Protein AF-A0A8T5XTR8-F1 (afdb_monomer_lite)

Secondary structure (DSSP, 8-state):
----------TT-HHHHHHHHHHHHHHTPPP-EEEEE---HHHHHHHHHHS---TTS-S---HHHHHHHHHT----TTS-EEEEE-SSTTS--HHHHHHHHH--

Foldseek 3Di:
DDDDDDDDDQQLPPCCVVVQVVVCVVVVHDDAAEAADEPDPVLVQCCLCVDPDDPPDDNGDDPVRVVVSVVSGDDDPVPRYDYFHVSDPVRDDVVVVVVSVPDD

Structure (mmCIF, N/CA/C/O backbone):
data_AF-A0A8T5XTR8-F1
#
_entry.id   AF-A0A8T5XTR8-F1
#
loop_
_atom_site.group_PDB
_atom_site.id
_atom_site.type_symbol
_atom_site.label_atom_id
_atom_site.label_alt_id
_atom_site.label_comp_id
_atom_site.label_asym_id
_atom_site.label_entity_id
_atom_site.label_seq_id
_atom_site.pdbx_PDB_ins_code
_atom_site.Cartn_x
_atom_site.Cartn_y
_atom_site.Cartn_z
_atom_site.occupancy
_atom_site.B_iso_or_equiv
_atom_site.auth_seq_id
_atom_site.auth_comp_id
_atom_site.auth_asym_id
_atom_site.auth_atom_id
_atom_site.pdbx_PDB_model_num
ATOM 1 N N . MET A 1 1 ? -19.893 16.952 13.845 1.00 55.72 1 MET A N 1
ATOM 2 C CA . MET A 1 1 ? -20.093 15.914 12.809 1.00 55.72 1 MET A CA 1
ATOM 3 C C . MET A 1 1 ? -18.810 15.102 12.713 1.00 55.72 1 MET A C 1
ATOM 5 O O . MET A 1 1 ? -17.765 15.715 12.536 1.00 55.72 1 MET A O 1
ATOM 9 N N . LYS A 1 2 ? -18.846 13.778 12.910 1.00 77.56 2 LYS A N 1
ATOM 10 C CA . LYS A 1 2 ? -17.654 12.934 12.718 1.00 77.56 2 LYS A CA 1
ATOM 11 C C . LYS A 1 2 ? -17.465 12.707 11.214 1.00 77.56 2 LYS A C 1
ATOM 13 O O . LYS A 1 2 ? -18.442 12.409 10.535 1.00 77.56 2 LYS A O 1
ATOM 18 N N . LYS A 1 3 ? -16.250 12.903 10.700 1.00 87.19 3 LYS A N 1
ATOM 19 C CA . LYS A 1 3 ? -15.891 12.627 9.302 1.00 87.19 3 LYS A CA 1
ATOM 20 C C . LYS A 1 3 ? -14.829 11.535 9.273 1.00 87.19 3 LYS A C 1
ATOM 22 O O . LYS A 1 3 ? -13.883 11.600 10.053 1.00 87.19 3 LYS A O 1
ATOM 27 N N . SER A 1 4 ? -14.993 10.572 8.378 1.00 91.25 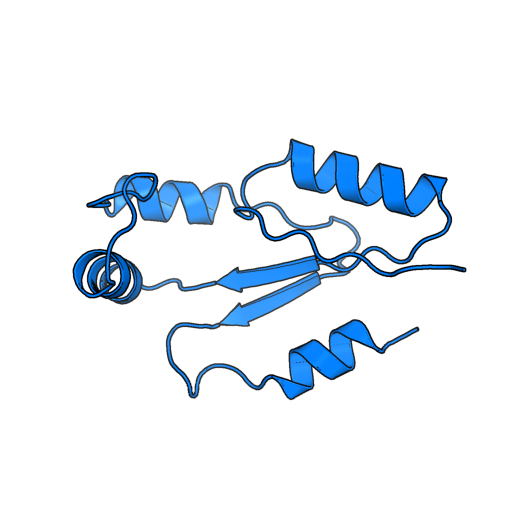4 SER A N 1
ATOM 28 C CA . SER A 1 4 ? -13.944 9.610 8.042 1.00 91.25 4 SER A CA 1
ATOM 29 C C . SER A 1 4 ? -12.971 10.239 7.045 1.00 91.25 4 SER A C 1
ATOM 31 O O . SER A 1 4 ? -13.359 11.117 6.271 1.00 91.25 4 SER A O 1
ATOM 33 N N . VAL A 1 5 ? -11.711 9.806 7.072 1.00 93.00 5 VAL A N 1
ATOM 34 C CA . VAL A 1 5 ? -10.649 10.292 6.181 1.00 93.00 5 VAL A CA 1
ATOM 35 C C . VAL A 1 5 ? -9.912 9.090 5.605 1.00 93.00 5 VAL A C 1
ATOM 37 O O . VAL A 1 5 ? -9.648 8.131 6.326 1.00 93.00 5 VAL A O 1
ATOM 40 N N . ILE A 1 6 ? -9.581 9.163 4.317 1.00 94.25 6 ILE A N 1
ATOM 41 C CA . ILE A 1 6 ? -8.690 8.218 3.642 1.00 94.25 6 ILE A CA 1
ATOM 42 C C . ILE A 1 6 ? -7.368 8.937 3.397 1.00 94.25 6 ILE A C 1
ATOM 44 O O . ILE A 1 6 ? -7.354 10.082 2.943 1.00 94.25 6 ILE A O 1
ATOM 48 N N . ILE A 1 7 ? -6.269 8.266 3.724 1.00 94.31 7 ILE A N 1
ATOM 49 C CA . ILE A 1 7 ? -4.911 8.736 3.468 1.00 94.31 7 ILE A CA 1
ATOM 50 C C . ILE A 1 7 ? -4.259 7.708 2.553 1.00 94.31 7 ILE A C 1
ATOM 52 O O . ILE A 1 7 ? -4.104 6.555 2.946 1.00 94.31 7 ILE A O 1
ATOM 56 N N . ASP A 1 8 ? -3.889 8.138 1.351 1.00 93.88 8 ASP A N 1
ATOM 57 C CA . ASP A 1 8 ? -3.162 7.315 0.391 1.00 93.88 8 ASP A CA 1
ATOM 58 C C . ASP A 1 8 ? -1.678 7.691 0.414 1.00 93.88 8 ASP A C 1
ATOM 60 O O . ASP A 1 8 ? -1.296 8.824 0.109 1.00 93.88 8 ASP A O 1
ATOM 64 N N . THR A 1 9 ? -0.842 6.751 0.852 1.00 92.06 9 THR A N 1
ATOM 65 C CA . THR A 1 9 ? 0.611 6.921 0.928 1.00 92.06 9 THR A CA 1
ATOM 66 C C . THR A 1 9 ? 1.317 5.592 0.673 1.00 92.06 9 THR A C 1
ATOM 68 O O . THR A 1 9 ? 0.783 4.542 1.037 1.00 92.06 9 THR A O 1
ATOM 71 N N . PRO A 1 10 ? 2.558 5.609 0.150 1.00 91.75 10 PRO A N 1
ATOM 72 C CA . PRO A 1 10 ? 3.384 4.413 0.077 1.00 91.75 10 PRO A CA 1
ATOM 73 C C . PRO A 1 10 ? 3.500 3.694 1.426 1.00 91.75 10 PRO A C 1
ATOM 75 O O . PRO A 1 10 ? 3.823 4.289 2.455 1.00 91.75 10 PRO A O 1
ATOM 78 N N . CYS A 1 11 ? 3.287 2.382 1.397 1.00 92.12 11 CYS A N 1
ATOM 79 C CA . CYS A 1 11 ? 3.154 1.537 2.583 1.00 92.12 11 CYS A CA 1
ATOM 80 C C . CYS A 1 11 ? 4.466 1.289 3.354 1.00 92.12 11 CYS A C 1
ATOM 82 O O . CYS A 1 11 ? 4.452 0.613 4.377 1.00 92.12 11 CYS A O 1
ATOM 84 N N . TYR A 1 12 ? 5.601 1.833 2.902 1.00 91.94 12 TYR A N 1
ATOM 85 C CA . TYR A 1 12 ? 6.901 1.723 3.577 1.00 91.94 12 TYR A CA 1
ATOM 86 C C . TYR A 1 12 ? 7.268 2.941 4.449 1.00 91.94 12 TYR A C 1
ATOM 88 O O . TYR A 1 12 ? 8.364 2.989 5.012 1.00 91.94 12 TYR A O 1
ATOM 96 N N . TYR A 1 13 ? 6.392 3.947 4.571 1.00 91.44 13 TYR A N 1
ATOM 97 C CA . TYR A 1 13 ? 6.606 5.085 5.472 1.00 91.44 13 TYR A CA 1
ATOM 98 C C . TYR A 1 13 ? 6.139 4.763 6.895 1.00 91.44 13 TYR A C 1
ATOM 100 O O . TYR A 1 13 ? 4.979 4.967 7.256 1.00 91.44 13 TYR A O 1
ATOM 108 N N . GLU A 1 14 ? 7.065 4.286 7.728 1.00 91.75 14 GLU A N 1
ATOM 109 C CA . GLU A 1 14 ? 6.767 3.886 9.109 1.00 91.75 14 GLU A CA 1
ATOM 110 C C . GLU A 1 14 ? 6.180 5.017 9.962 1.00 91.75 14 GLU A C 1
ATOM 112 O O . GLU A 1 14 ? 5.250 4.787 10.739 1.00 91.75 14 GLU A O 1
ATOM 117 N N . ASP A 1 15 ? 6.655 6.248 9.779 1.00 93.50 15 ASP A N 1
ATOM 118 C CA . ASP A 1 15 ? 6.140 7.402 10.515 1.00 93.50 15 ASP A CA 1
ATOM 119 C C . ASP A 1 15 ? 4.681 7.706 10.170 1.00 93.50 15 ASP A C 1
ATOM 121 O O . ASP A 1 15 ? 3.907 8.046 11.065 1.00 93.50 15 ASP A O 1
ATOM 125 N N . SER A 1 16 ? 4.270 7.541 8.908 1.00 92.88 16 SER A N 1
ATOM 126 C CA . SER A 1 16 ? 2.871 7.719 8.494 1.00 92.88 16 SER A CA 1
ATOM 127 C C . SER A 1 16 ? 1.961 6.712 9.193 1.00 92.88 16 SER A C 1
ATOM 129 O O . SER A 1 16 ? 0.919 7.089 9.730 1.00 92.88 16 SER A O 1
ATOM 131 N N . LEU A 1 17 ? 2.388 5.447 9.264 1.00 94.12 17 LEU A N 1
ATOM 132 C CA . LEU A 1 17 ? 1.659 4.391 9.963 1.00 94.12 17 LEU A CA 1
ATOM 133 C C . LEU A 1 17 ? 1.562 4.673 11.471 1.00 94.12 17 LEU A C 1
ATOM 135 O O . LEU A 1 17 ? 0.464 4.696 12.029 1.00 94.12 17 LEU A O 1
ATOM 139 N N . LYS A 1 18 ? 2.697 4.934 12.133 1.00 94.62 18 LYS A N 1
ATOM 140 C CA . LYS A 1 18 ? 2.750 5.204 13.582 1.00 94.62 18 LYS A CA 1
ATOM 141 C C . LYS A 1 18 ? 1.923 6.427 13.963 1.00 94.62 18 LYS A C 1
ATOM 143 O O . LYS A 1 18 ? 1.152 6.380 14.921 1.00 94.62 18 LYS A O 1
ATOM 148 N N . ASN A 1 19 ? 2.071 7.520 13.217 1.00 94.81 19 ASN A N 1
ATOM 149 C CA . ASN A 1 19 ? 1.326 8.744 13.482 1.00 94.81 19 ASN A CA 1
ATOM 150 C C . ASN A 1 19 ? -0.167 8.560 13.215 1.00 94.81 19 ASN A C 1
ATOM 152 O O . ASN A 1 19 ? -0.969 9.016 14.027 1.00 94.81 19 ASN A O 1
ATOM 156 N N . GLY A 1 20 ? -0.535 7.862 12.138 1.00 93.88 20 GLY A N 1
ATOM 157 C CA . GLY A 1 20 ? -1.926 7.557 11.816 1.00 93.88 20 GLY A CA 1
ATOM 158 C C . GLY A 1 20 ? -2.624 6.766 12.924 1.00 93.88 20 GLY A C 1
ATOM 159 O O . GLY A 1 20 ? -3.687 7.181 13.384 1.00 93.88 20 GLY A O 1
ATOM 160 N N . ILE A 1 21 ? -1.992 5.689 13.408 1.00 94.81 21 ILE A N 1
ATOM 161 C CA . ILE A 1 21 ? -2.513 4.877 14.520 1.00 94.81 21 ILE A CA 1
ATOM 162 C C . ILE A 1 21 ? -2.671 5.736 15.779 1.00 94.81 21 ILE A C 1
ATOM 164 O O . ILE A 1 21 ? -3.758 5.797 16.347 1.00 94.81 21 ILE A O 1
ATOM 168 N N . ARG A 1 22 ? -1.625 6.476 16.167 1.00 95.88 22 ARG A N 1
ATOM 169 C CA . ARG A 1 22 ? -1.648 7.335 17.362 1.00 95.88 22 ARG A CA 1
ATOM 170 C C . ARG A 1 22 ? -2.756 8.393 17.308 1.00 95.88 22 ARG A C 1
ATOM 172 O O . ARG A 1 22 ? -3.410 8.660 18.312 1.00 95.88 22 ARG A O 1
ATOM 179 N N . ILE A 1 23 ? -2.959 9.033 16.155 1.00 94.81 23 ILE A N 1
ATOM 180 C CA . ILE A 1 23 ? -4.015 10.044 15.979 1.00 94.81 23 ILE A CA 1
ATOM 181 C C . ILE A 1 23 ? -5.400 9.397 16.087 1.00 94.81 23 ILE A C 1
ATOM 183 O O . ILE A 1 23 ? -6.296 9.970 16.715 1.00 94.81 23 ILE A O 1
ATOM 187 N N . ALA A 1 24 ? -5.583 8.209 15.507 1.00 93.62 24 ALA A N 1
ATOM 188 C CA . ALA A 1 24 ? -6.838 7.475 15.599 1.00 93.62 24 ALA A CA 1
ATOM 189 C C . ALA A 1 24 ? -7.156 7.080 17.051 1.00 93.62 24 ALA A C 1
ATOM 191 O O . ALA A 1 24 ? -8.250 7.373 17.529 1.00 93.62 24 ALA A O 1
ATOM 192 N N . GLU A 1 25 ? -6.178 6.542 17.785 1.00 93.31 25 GLU A N 1
ATOM 193 C CA . GLU A 1 25 ? -6.308 6.213 19.212 1.00 93.31 25 GLU A CA 1
ATOM 194 C C . GLU A 1 25 ? -6.697 7.443 20.045 1.00 93.31 25 GLU A C 1
ATOM 196 O O . GLU A 1 25 ? -7.696 7.419 20.765 1.00 93.31 25 GLU A O 1
ATOM 201 N N . ASN A 1 26 ? -5.980 8.559 19.878 1.00 95.38 26 ASN A N 1
ATOM 202 C CA . ASN A 1 26 ? -6.229 9.799 20.624 1.00 95.38 26 ASN A CA 1
ATOM 203 C C . ASN A 1 26 ? -7.593 10.442 20.325 1.00 95.38 26 ASN A C 1
ATOM 205 O O . ASN A 1 26 ? -8.107 11.209 21.138 1.00 95.38 26 ASN A O 1
ATOM 209 N N . SER A 1 27 ? -8.169 10.169 19.154 1.00 92.81 27 SER A N 1
ATOM 210 C CA . SER A 1 27 ? -9.475 10.696 18.742 1.00 92.81 27 SER A CA 1
ATOM 211 C C . SER A 1 27 ? -10.629 9.713 18.959 1.00 92.81 27 SER A C 1
ATOM 213 O O . SER A 1 27 ? -11.786 10.067 18.711 1.00 92.81 27 SER A O 1
ATOM 215 N N . GLY A 1 28 ? -10.341 8.489 19.419 1.00 92.00 28 GLY A N 1
ATOM 216 C CA . GLY A 1 28 ? -11.323 7.409 19.517 1.00 92.00 28 GLY A CA 1
ATOM 217 C C . GLY A 1 28 ? -11.883 6.986 18.154 1.00 92.00 28 GLY A C 1
ATOM 218 O O . GLY A 1 28 ? -13.056 6.616 18.058 1.00 92.00 28 GLY A O 1
ATOM 219 N N . ALA A 1 29 ? -11.087 7.117 17.092 1.00 91.56 29 ALA A N 1
ATOM 220 C CA . ALA A 1 29 ? -11.435 6.695 15.743 1.00 91.56 29 ALA A CA 1
ATOM 221 C C . ALA A 1 29 ? -10.910 5.282 15.455 1.00 91.56 29 ALA A C 1
ATOM 223 O O . ALA A 1 29 ? -9.848 4.882 15.929 1.00 91.56 29 ALA A O 1
ATOM 224 N N . ASN A 1 30 ? -11.635 4.544 14.614 1.00 91.81 30 ASN A N 1
ATOM 225 C CA . ASN A 1 30 ? -11.174 3.253 14.117 1.00 91.81 30 ASN A CA 1
ATOM 226 C C . ASN A 1 30 ? -10.087 3.470 13.055 1.00 91.81 30 ASN A C 1
ATOM 228 O O . ASN A 1 30 ? -10.338 4.117 12.037 1.00 91.81 30 ASN A O 1
ATOM 232 N N . TYR A 1 31 ? -8.899 2.904 13.272 1.00 93.62 31 TYR A N 1
ATOM 233 C CA . TYR A 1 31 ? -7.836 2.875 12.269 1.00 93.62 31 TYR A CA 1
ATOM 234 C C . TYR A 1 31 ? -7.939 1.600 11.432 1.00 93.62 31 TYR A C 1
ATOM 236 O O . TYR A 1 31 ? -7.947 0.496 11.980 1.00 93.62 31 TYR A O 1
ATOM 244 N N . AR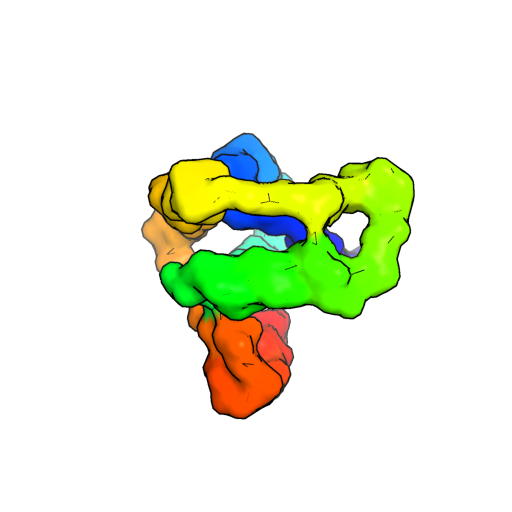G A 1 32 ? -7.993 1.751 10.108 1.00 94.06 32 ARG A N 1
ATOM 245 C CA . ARG A 1 32 ? -7.983 0.638 9.153 1.00 94.06 32 A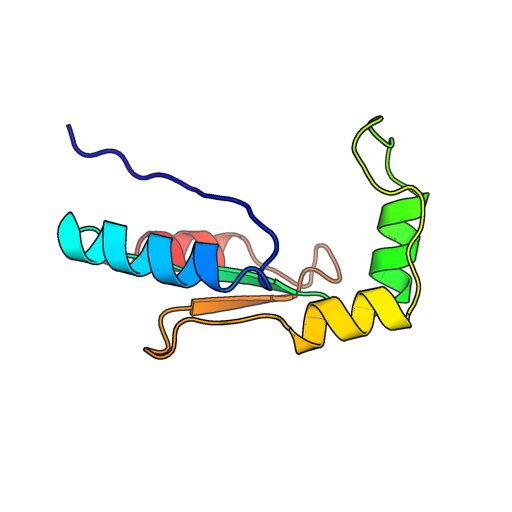RG A CA 1
ATOM 246 C C . ARG A 1 32 ? -6.875 0.839 8.143 1.00 94.06 32 ARG A C 1
ATOM 248 O O . ARG A 1 32 ? -6.608 1.968 7.739 1.00 94.06 32 ARG A O 1
ATOM 255 N N . TYR A 1 33 ? -6.251 -0.259 7.747 1.00 96.12 33 TYR A N 1
ATOM 256 C CA . TYR A 1 33 ? -5.097 -0.246 6.865 1.00 96.12 33 TYR A CA 1
ATOM 257 C C . TYR A 1 33 ? -5.318 -1.206 5.701 1.00 96.12 33 TYR A C 1
ATOM 259 O O . TYR A 1 33 ? -5.693 -2.362 5.897 1.00 96.12 33 TYR A O 1
ATOM 267 N N . ILE A 1 34 ? -5.077 -0.715 4.491 1.00 96.19 34 ILE A N 1
ATOM 268 C CA . ILE A 1 34 ? -5.198 -1.474 3.251 1.00 96.19 34 ILE A CA 1
ATOM 269 C C . ILE A 1 34 ? -3.883 -1.300 2.501 1.00 96.19 34 ILE A C 1
ATOM 271 O O . ILE A 1 34 ? -3.470 -0.171 2.249 1.00 96.19 34 ILE A O 1
ATOM 275 N N . GLU A 1 35 ? -3.238 -2.405 2.145 1.00 96.50 35 GLU A N 1
ATOM 276 C CA . GLU A 1 35 ? -2.075 -2.396 1.257 1.00 96.50 35 GLU A CA 1
ATOM 277 C C . GLU A 1 35 ? -2.467 -2.937 -0.112 1.00 96.50 35 GLU A C 1
ATOM 279 O O . GLU A 1 35 ? -2.838 -4.103 -0.239 1.00 96.50 35 GLU A O 1
ATOM 284 N N . CYS A 1 36 ? -2.338 -2.104 -1.142 1.00 95.69 36 CYS A N 1
ATOM 285 C CA . CYS A 1 36 ? -2.354 -2.557 -2.528 1.00 95.69 36 CYS A CA 1
ATOM 286 C C . CYS A 1 36 ? -0.970 -3.111 -2.865 1.00 95.69 36 CYS A C 1
ATOM 288 O O . CYS A 1 36 ? 0.019 -2.374 -2.820 1.00 95.69 36 CYS A O 1
ATOM 290 N N . ARG A 1 37 ? -0.891 -4.398 -3.199 1.00 95.69 37 ARG A N 1
ATOM 291 C CA . ARG A 1 37 ? 0.379 -5.104 -3.359 1.00 95.69 37 ARG A CA 1
ATOM 292 C C . ARG A 1 37 ? 0.442 -5.826 -4.697 1.00 95.69 37 ARG A C 1
ATOM 294 O O . ARG A 1 37 ? -0.513 -6.470 -5.104 1.00 95.69 37 ARG A O 1
ATOM 301 N N . VAL A 1 38 ? 1.590 -5.721 -5.358 1.00 96.81 38 VAL A N 1
ATOM 302 C CA . VAL A 1 38 ? 1.938 -6.477 -6.565 1.00 96.81 38 VAL A CA 1
ATOM 303 C C . VAL A 1 38 ? 3.350 -7.003 -6.363 1.00 96.81 38 VAL A C 1
ATOM 305 O O . VAL A 1 38 ? 4.259 -6.222 -6.088 1.00 96.81 38 VAL A O 1
ATOM 308 N N . GLU A 1 39 ? 3.526 -8.317 -6.468 1.00 96.50 39 GLU A N 1
ATOM 309 C CA . GLU A 1 39 ? 4.826 -8.979 -6.261 1.00 96.50 39 GLU A CA 1
ATOM 310 C C . GLU A 1 39 ? 5.642 -9.095 -7.560 1.00 96.50 39 GLU A C 1
ATOM 312 O O . GLU A 1 39 ? 6.855 -9.310 -7.520 1.00 96.50 39 GLU A O 1
ATOM 317 N N . ASP A 1 40 ? 4.997 -8.916 -8.717 1.00 97.38 40 ASP A N 1
ATOM 318 C CA . ASP A 1 40 ? 5.643 -8.965 -10.027 1.00 97.38 40 ASP A CA 1
ATOM 319 C C . ASP A 1 40 ? 6.140 -7.579 -10.463 1.00 97.38 40 ASP A C 1
ATOM 321 O O . ASP A 1 40 ? 5.369 -6.635 -10.650 1.00 97.38 40 ASP A O 1
ATOM 325 N N . TYR A 1 41 ? 7.455 -7.471 -10.646 1.00 97.75 41 TYR A N 1
ATOM 326 C CA . TYR A 1 41 ? 8.103 -6.248 -11.106 1.00 97.75 41 TYR A CA 1
ATOM 327 C C . TYR A 1 41 ? 7.672 -5.839 -12.513 1.00 97.75 41 TYR A C 1
ATOM 329 O O . TYR A 1 41 ? 7.511 -4.645 -12.747 1.00 97.75 41 TYR A O 1
ATOM 337 N N . SER A 1 42 ? 7.475 -6.799 -13.422 1.00 97.88 42 SER A N 1
ATOM 338 C CA . SER A 1 42 ? 7.125 -6.507 -14.817 1.00 97.88 42 SER A CA 1
ATOM 339 C C . SER A 1 42 ? 5.808 -5.737 -14.904 1.00 97.88 42 SER A C 1
ATOM 341 O O . SER A 1 42 ? 5.725 -4.730 -15.592 1.00 97.88 42 SER A O 1
ATOM 343 N N . ILE A 1 43 ? 4.829 -6.103 -14.073 1.00 97.56 43 ILE A N 1
ATOM 344 C CA . ILE A 1 43 ? 3.541 -5.408 -13.979 1.00 97.56 43 ILE A CA 1
ATOM 345 C C . ILE A 1 43 ? 3.720 -3.956 -13.511 1.00 97.56 43 ILE A C 1
ATOM 347 O O . ILE A 1 43 ? 3.061 -3.048 -14.018 1.00 97.56 43 ILE A O 1
ATOM 351 N N . ILE A 1 44 ? 4.586 -3.709 -12.523 1.00 96.88 44 ILE A N 1
ATOM 352 C CA . ILE A 1 44 ? 4.855 -2.348 -12.033 1.00 96.88 44 ILE A CA 1
ATOM 353 C C . ILE A 1 44 ? 5.623 -1.525 -13.067 1.00 96.88 44 ILE A C 1
ATOM 355 O O . ILE A 1 44 ? 5.326 -0.343 -13.245 1.00 96.88 44 ILE A O 1
ATOM 359 N N . GLU A 1 45 ? 6.598 -2.138 -13.727 1.00 97.44 45 GLU A N 1
ATOM 360 C CA . GLU A 1 45 ? 7.384 -1.529 -14.792 1.00 97.44 45 GLU A CA 1
ATOM 361 C C . GLU A 1 45 ? 6.484 -1.109 -15.960 1.00 97.44 45 GLU A C 1
ATOM 363 O O . GLU A 1 45 ? 6.463 0.071 -16.316 1.00 97.44 45 GLU A O 1
ATOM 368 N N . ASP A 1 46 ? 5.645 -2.022 -16.449 1.00 97.12 46 ASP A N 1
ATOM 369 C CA . ASP A 1 46 ? 4.673 -1.759 -17.509 1.00 97.12 46 ASP A CA 1
ATOM 370 C C . ASP A 1 46 ? 3.737 -0.605 -17.133 1.00 97.12 46 ASP A C 1
ATOM 372 O O . ASP A 1 46 ? 3.563 0.324 -17.916 1.00 97.12 46 ASP A O 1
ATOM 376 N N . ARG A 1 47 ? 3.202 -0.587 -15.902 1.00 96.12 47 ARG A N 1
ATOM 377 C CA . ARG A 1 47 ? 2.330 0.504 -15.415 1.00 96.12 47 ARG A CA 1
ATOM 378 C C . ARG A 1 47 ? 3.025 1.859 -15.357 1.00 96.12 47 ARG A C 1
ATOM 380 O O . ARG A 1 47 ? 2.376 2.887 -15.556 1.00 96.12 47 ARG A O 1
ATOM 387 N N . ILE A 1 48 ? 4.313 1.892 -15.017 1.00 96.31 48 ILE A N 1
ATOM 388 C CA . ILE A 1 48 ? 5.083 3.141 -14.967 1.00 96.31 48 ILE A CA 1
ATOM 389 C C . ILE A 1 48 ? 5.332 3.667 -16.381 1.00 96.31 48 ILE A C 1
ATOM 391 O O . ILE A 1 48 ? 5.217 4.877 -16.579 1.00 96.31 48 ILE A O 1
ATOM 395 N N . TYR A 1 49 ? 5.613 2.783 -17.342 1.00 96.12 49 TYR A N 1
ATOM 396 C CA . TYR A 1 49 ? 5.866 3.162 -18.732 1.00 96.12 49 TYR A CA 1
ATOM 397 C C . TYR A 1 49 ? 4.595 3.455 -19.536 1.00 96.12 49 TYR A 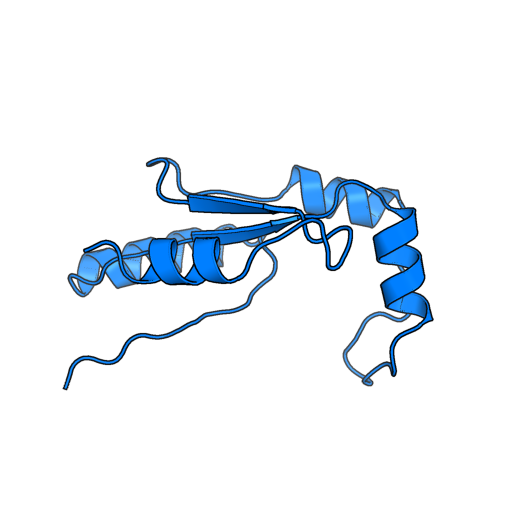C 1
ATOM 399 O O . TYR A 1 49 ? 4.636 4.281 -20.444 1.00 96.12 49 TYR A O 1
ATOM 407 N N . SER A 1 50 ? 3.470 2.809 -19.220 1.00 95.81 50 SER A N 1
ATOM 408 C CA . SER A 1 50 ? 2.233 2.928 -20.001 1.00 95.81 50 SER A CA 1
ATOM 409 C C . SER A 1 50 ? 1.312 4.064 -19.552 1.00 95.81 50 SER A C 1
ATOM 411 O O . SER A 1 50 ? 0.341 4.361 -20.245 1.00 95.81 50 SER A O 1
ATOM 413 N N . ARG A 1 51 ? 1.541 4.658 -18.374 1.00 95.44 51 ARG A N 1
ATOM 414 C CA . ARG A 1 51 ? 0.682 5.729 -17.842 1.00 95.44 51 ARG A CA 1
ATOM 415 C C . ARG A 1 51 ? 0.993 7.084 -18.476 1.00 95.44 51 ARG A C 1
ATOM 417 O O . ARG A 1 51 ? 2.150 7.403 -18.741 1.00 95.44 51 ARG A O 1
ATOM 424 N N . ASP A 1 52 ? -0.019 7.945 -18.553 1.00 96.69 52 ASP A N 1
ATOM 425 C CA . ASP A 1 52 ? 0.181 9.375 -18.797 1.00 96.69 52 ASP A CA 1
ATOM 426 C C . ASP A 1 52 ? 0.891 10.010 -17.590 1.00 96.69 52 ASP A C 1
ATOM 428 O O . ASP A 1 52 ? 0.290 10.290 -16.547 1.00 96.69 52 ASP A O 1
ATOM 432 N N . ARG A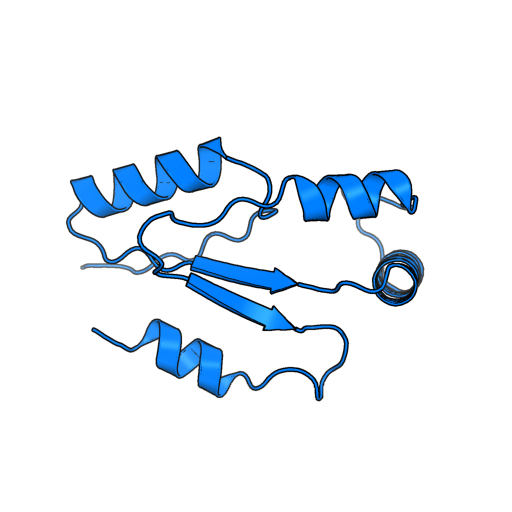 1 53 ? 2.213 10.179 -17.698 1.00 95.81 53 ARG A N 1
ATOM 433 C CA . ARG A 1 53 ? 3.068 10.617 -16.588 1.00 95.81 53 ARG A CA 1
ATOM 434 C C . ARG A 1 53 ? 2.847 12.093 -16.243 1.00 95.81 53 ARG A C 1
ATOM 436 O O . ARG A 1 53 ? 3.031 12.976 -17.078 1.00 95.81 53 ARG A O 1
ATOM 443 N N . LEU A 1 54 ? 2.574 12.378 -14.968 1.00 95.56 54 LEU A N 1
ATOM 444 C CA . LEU A 1 54 ? 2.628 13.739 -14.419 1.00 95.56 54 LEU A CA 1
ATOM 445 C C . LEU A 1 54 ? 4.071 14.149 -14.083 1.00 95.56 54 LEU A C 1
ATOM 447 O O . LEU A 1 54 ? 4.899 13.314 -13.726 1.00 95.56 54 LEU A O 1
ATOM 451 N N . VAL A 1 55 ? 4.364 15.454 -14.094 1.00 94.81 55 VAL A N 1
ATOM 452 C CA . VAL A 1 55 ? 5.725 15.994 -13.866 1.00 94.81 55 VAL A CA 1
ATOM 453 C C . VAL A 1 55 ? 6.362 15.506 -12.556 1.00 94.81 55 VAL A C 1
ATOM 455 O O . VAL A 1 55 ? 7.560 15.238 -12.519 1.00 94.81 55 VAL A O 1
ATOM 458 N N . SER A 1 56 ? 5.571 15.354 -11.491 1.00 94.81 56 SER A N 1
ATOM 459 C CA . SER A 1 56 ? 6.035 14.905 -10.170 1.00 94.81 56 SER A CA 1
ATOM 460 C C . SER A 1 56 ? 6.235 13.391 -10.047 1.00 94.81 56 SER A C 1
ATOM 462 O O . SER A 1 56 ? 6.760 12.922 -9.038 1.00 94.81 56 SER A O 1
ATOM 464 N N . GLN A 1 57 ? 5.796 12.611 -11.034 1.00 94.06 57 GLN A N 1
ATOM 465 C CA . GLN A 1 57 ? 5.843 11.157 -10.988 1.00 94.06 57 GLN A CA 1
ATOM 466 C C . GLN A 1 57 ? 7.143 10.629 -11.593 1.00 94.06 57 GLN A C 1
ATOM 468 O O . GLN A 1 57 ? 7.643 11.165 -12.581 1.00 94.06 57 GLN A O 1
ATOM 473 N N . ILE A 1 58 ? 7.664 9.541 -11.020 1.00 93.62 58 ILE A N 1
ATOM 474 C CA . ILE A 1 58 ? 8.841 8.843 -11.552 1.00 93.62 58 ILE A CA 1
ATOM 475 C C . ILE A 1 58 ? 8.611 8.386 -12.996 1.00 93.62 58 ILE A C 1
ATOM 477 O O . ILE A 1 58 ? 7.499 7.998 -13.364 1.00 93.62 58 ILE A O 1
ATOM 481 N N . GLU A 1 59 ? 9.667 8.442 -13.795 1.00 94.75 59 GLU A N 1
ATOM 482 C CA . GLU A 1 59 ? 9.663 8.005 -15.193 1.00 94.75 59 GLU A CA 1
ATOM 483 C C . GLU A 1 59 ? 10.071 6.541 -15.342 1.00 94.75 59 GLU A C 1
ATOM 485 O O . GLU A 1 59 ? 9.590 5.862 -16.238 1.00 94.75 59 GLU A O 1
ATOM 490 N N . ASP A 1 60 ? 10.900 6.048 -14.423 1.00 95.56 60 ASP A N 1
ATOM 491 C CA . ASP A 1 60 ? 11.404 4.686 -14.425 1.00 95.56 60 ASP A CA 1
ATOM 492 C C . ASP A 1 60 ? 11.434 4.081 -13.017 1.00 95.56 60 ASP A C 1
ATOM 494 O O . ASP A 1 60 ? 11.215 4.733 -11.986 1.00 95.56 60 ASP A O 1
ATOM 498 N N . THR A 1 61 ? 11.721 2.787 -12.975 1.00 95.44 61 THR A N 1
ATOM 499 C CA . THR A 1 61 ? 12.058 2.076 -11.751 1.00 95.44 61 THR A CA 1
ATOM 500 C C . THR A 1 61 ? 13.124 1.026 -12.048 1.00 95.44 61 THR A C 1
ATOM 502 O O . THR A 1 61 ? 13.542 0.828 -13.181 1.00 95.44 61 THR A O 1
ATOM 505 N N . THR A 1 62 ? 13.622 0.379 -11.000 1.00 97.56 62 THR A N 1
ATOM 506 C CA . THR A 1 62 ? 14.528 -0.765 -11.128 1.00 97.56 62 THR A CA 1
ATOM 507 C C . THR A 1 62 ? 14.026 -1.879 -10.230 1.00 97.56 62 THR A C 1
ATOM 509 O O . THR A 1 62 ? 13.462 -1.607 -9.164 1.00 97.56 62 THR A O 1
ATOM 512 N N . ILE A 1 63 ? 14.339 -3.130 -10.574 1.00 97.44 63 ILE A N 1
ATOM 513 C CA . ILE A 1 63 ? 14.029 -4.295 -9.731 1.00 97.44 63 ILE A CA 1
ATOM 514 C C . ILE A 1 63 ? 14.513 -4.112 -8.282 1.00 97.44 63 ILE A C 1
ATOM 516 O O . ILE A 1 63 ? 13.846 -4.525 -7.337 1.00 97.44 63 ILE A O 1
ATOM 520 N N . LYS A 1 64 ? 15.655 -3.436 -8.082 1.00 97.75 64 LYS A N 1
ATOM 521 C CA . LYS A 1 64 ? 16.210 -3.148 -6.753 1.00 97.75 64 LYS A CA 1
ATOM 522 C C . LYS A 1 64 ? 15.347 -2.157 -5.972 1.00 97.75 64 LYS A C 1
ATOM 524 O O . LYS A 1 64 ? 15.097 -2.386 -4.792 1.00 97.75 64 LYS A O 1
ATOM 529 N N . ARG A 1 65 ? 14.906 -1.061 -6.603 1.00 94.94 65 ARG A N 1
ATOM 530 C CA . ARG A 1 65 ? 14.014 -0.072 -5.968 1.00 94.94 65 ARG A CA 1
ATOM 531 C C . ARG A 1 65 ? 12.665 -0.699 -5.625 1.00 94.94 65 ARG A C 1
ATOM 533 O O . ARG A 1 65 ? 12.196 -0.503 -4.508 1.00 94.94 65 ARG A O 1
ATOM 540 N N . PHE A 1 66 ? 12.109 -1.485 -6.546 1.00 95.75 66 PHE A N 1
ATOM 541 C CA . PHE A 1 66 ? 10.869 -2.232 -6.350 1.00 95.75 66 PHE A CA 1
ATOM 542 C C . PHE A 1 66 ? 10.956 -3.199 -5.163 1.00 95.75 66 PHE A C 1
ATOM 544 O O . PHE A 1 66 ? 10.190 -3.059 -4.214 1.00 95.75 66 PHE A O 1
ATOM 551 N N . LYS A 1 67 ? 11.949 -4.101 -5.148 1.00 96.50 67 LYS A N 1
ATOM 552 C CA . LYS A 1 67 ? 12.154 -5.040 -4.030 1.00 96.50 67 LYS A CA 1
ATOM 553 C C . LYS A 1 67 ? 12.340 -4.313 -2.704 1.00 96.50 67 LYS A C 1
ATOM 555 O O . LYS A 1 67 ? 11.665 -4.621 -1.734 1.00 96.50 67 LYS A O 1
ATOM 560 N N . ASN A 1 68 ? 13.166 -3.266 -2.682 1.00 95.31 68 ASN A N 1
ATOM 561 C CA . ASN A 1 68 ? 13.355 -2.464 -1.475 1.00 95.31 68 ASN A CA 1
ATOM 562 C C . ASN A 1 68 ? 12.052 -1.792 -0.993 1.00 95.31 68 ASN A C 1
ATOM 564 O O . ASN A 1 68 ? 11.891 -1.613 0.211 1.00 95.31 68 ASN A O 1
ATOM 568 N N . ALA A 1 69 ? 11.141 -1.397 -1.888 1.00 92.69 69 ALA A N 1
ATOM 569 C CA . ALA A 1 69 ? 9.838 -0.853 -1.499 1.00 92.69 69 ALA A CA 1
ATOM 570 C C . ALA A 1 69 ? 8.932 -1.928 -0.873 1.00 92.69 69 ALA A C 1
ATOM 572 O O . ALA A 1 69 ? 8.286 -1.657 0.138 1.00 92.69 69 ALA A O 1
ATOM 573 N N . LEU A 1 70 ? 8.929 -3.145 -1.427 1.00 94.56 70 LEU A N 1
ATOM 574 C CA . LEU A 1 70 ? 8.192 -4.285 -0.876 1.00 94.56 70 LEU A CA 1
ATOM 575 C C . LEU A 1 70 ? 8.740 -4.719 0.488 1.00 94.56 70 LEU A C 1
ATOM 577 O O . LEU A 1 70 ? 7.965 -4.869 1.434 1.00 94.56 70 LEU A O 1
ATOM 581 N N . ASP A 1 71 ? 10.061 -4.866 0.601 1.00 94.94 71 ASP A N 1
ATOM 582 C CA . ASP A 1 71 ? 10.751 -5.323 1.814 1.00 94.94 71 ASP A CA 1
ATOM 583 C C . ASP A 1 71 ? 10.587 -4.339 2.977 1.00 94.94 71 ASP A C 1
ATOM 585 O O . ASP A 1 71 ? 10.546 -4.734 4.140 1.00 94.94 71 ASP A O 1
ATOM 589 N N . LYS A 1 72 ? 10.489 -3.041 2.666 1.00 95.19 72 LYS A N 1
ATOM 590 C CA . LYS A 1 72 ? 10.288 -1.982 3.662 1.00 95.19 72 LYS A CA 1
ATOM 591 C C . LYS A 1 72 ? 8.824 -1.701 3.971 1.00 95.19 72 LYS A C 1
ATOM 593 O O . LYS A 1 72 ? 8.566 -0.853 4.821 1.00 95.19 72 LYS A O 1
ATOM 598 N N . SER A 1 73 ? 7.877 -2.351 3.291 1.00 93.62 73 SER A N 1
ATOM 599 C CA . SER A 1 73 ? 6.459 -2.191 3.618 1.00 93.62 73 SER A CA 1
ATOM 600 C C . SER A 1 73 ? 6.221 -2.532 5.093 1.00 93.62 73 SER A C 1
ATOM 602 O O . SER A 1 73 ? 6.718 -3.534 5.610 1.00 93.62 73 SER A O 1
ATOM 604 N N . VAL A 1 74 ? 5.478 -1.679 5.790 1.00 94.31 74 VAL A N 1
ATOM 605 C CA . VAL A 1 74 ? 5.161 -1.842 7.210 1.00 94.31 74 VAL A CA 1
ATOM 606 C C . VAL A 1 74 ? 3.664 -2.005 7.393 1.00 94.31 74 VAL A C 1
ATOM 608 O O . VAL A 1 74 ? 2.872 -1.386 6.695 1.00 94.31 74 VAL A O 1
ATOM 611 N N . LYS A 1 75 ? 3.268 -2.825 8.366 1.00 95.00 75 LYS A N 1
ATOM 612 C CA . LYS A 1 75 ? 1.863 -3.136 8.646 1.00 95.00 75 LYS A CA 1
ATOM 613 C C . LYS A 1 75 ? 1.548 -2.914 10.129 1.00 95.00 75 LYS A C 1
ATOM 615 O O . LYS A 1 75 ? 2.454 -3.038 10.963 1.00 95.00 75 LYS A O 1
ATOM 620 N N . PRO A 1 76 ? 0.289 -2.609 10.492 1.00 94.06 76 PRO A N 1
ATOM 621 C CA . PRO A 1 76 ? -0.137 -2.585 11.887 1.00 94.06 76 PRO A CA 1
ATOM 622 C C . PRO A 1 76 ? 0.188 -3.903 12.609 1.00 94.06 76 PRO A C 1
ATOM 624 O O . PRO A 1 76 ? -0.170 -4.986 12.147 1.00 94.06 76 PRO A O 1
ATOM 627 N N . LYS A 1 77 ? 0.826 -3.823 13.784 1.00 90.12 77 LYS A N 1
ATOM 628 C CA . LYS A 1 77 ? 1.199 -5.011 14.583 1.00 90.12 77 LYS A CA 1
ATOM 629 C C . LYS A 1 77 ? 0.003 -5.744 15.195 1.00 90.12 77 LYS A C 1
ATOM 631 O O . LYS A 1 77 ? 0.119 -6.912 15.537 1.00 90.12 77 LYS A O 1
ATOM 636 N N . ASN A 1 78 ? -1.127 -5.060 15.344 1.00 85.62 78 ASN A N 1
ATOM 637 C CA . ASN A 1 78 ? -2.361 -5.616 15.902 1.00 85.62 78 ASN A CA 1
ATOM 638 C C . ASN A 1 78 ? -3.146 -6.487 14.902 1.00 85.62 78 ASN A C 1
ATOM 640 O O . ASN A 1 78 ? -4.199 -6.997 15.263 1.00 85.62 78 ASN A O 1
ATOM 644 N N . GLY A 1 79 ? -2.666 -6.644 13.662 1.00 84.25 79 GLY A N 1
ATOM 645 C CA . GLY A 1 79 ? -3.332 -7.457 12.641 1.00 84.25 79 GLY A CA 1
ATOM 646 C C . GLY A 1 79 ? -4.533 -6.784 11.971 1.00 84.25 79 GLY A C 1
ATOM 647 O O . GLY A 1 79 ? -5.163 -7.400 11.118 1.00 84.25 79 GLY A O 1
ATOM 648 N N . ASN A 1 80 ? -4.838 -5.521 12.298 1.00 89.31 80 ASN A N 1
ATOM 649 C CA . ASN A 1 80 ? -5.941 -4.777 11.684 1.00 89.31 80 ASN A CA 1
ATOM 650 C C . ASN A 1 80 ? -5.542 -4.220 10.314 1.00 89.31 80 ASN A C 1
ATOM 652 O O . ASN A 1 80 ? -5.449 -3.006 10.122 1.00 89.31 80 ASN A O 1
ATOM 656 N N . TYR A 1 81 ? -5.312 -5.112 9.357 1.00 95.56 81 TYR A N 1
ATOM 657 C CA . TYR A 1 81 ? -5.051 -4.753 7.972 1.00 95.56 81 TYR A CA 1
ATOM 658 C C . TYR A 1 81 ? -5.554 -5.815 7.001 1.00 95.56 81 TYR A C 1
ATOM 660 O O . TYR A 1 81 ? -5.710 -6.982 7.359 1.00 95.56 81 TYR A O 1
ATOM 668 N N . ILE A 1 82 ? -5.746 -5.405 5.753 1.00 96.38 82 ILE A N 1
ATOM 669 C CA . ILE A 1 82 ? -5.875 -6.314 4.615 1.00 96.38 82 ILE A CA 1
ATOM 670 C C . ILE A 1 82 ? -4.811 -5.988 3.570 1.00 96.38 82 ILE A C 1
ATOM 672 O O . ILE A 1 82 ? -4.356 -4.848 3.456 1.00 96.38 82 ILE A O 1
ATOM 676 N N . VAL A 1 83 ? -4.412 -7.008 2.817 1.00 96.19 83 VAL A N 1
ATOM 677 C CA . VAL A 1 83 ? -3.535 -6.873 1.653 1.00 96.19 83 VAL A CA 1
ATOM 678 C C . VAL A 1 83 ? -4.337 -7.307 0.440 1.00 96.19 83 VAL A C 1
ATOM 680 O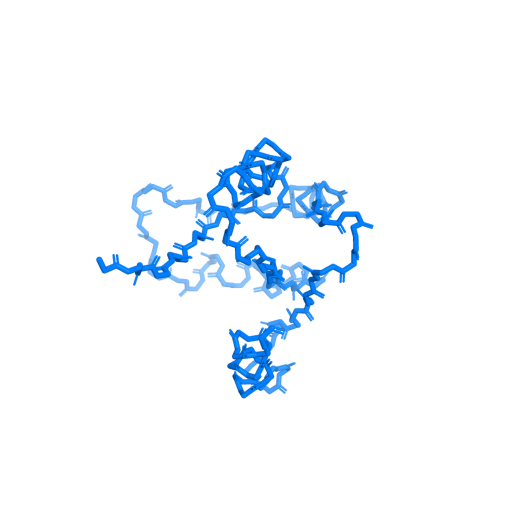 O . VAL A 1 83 ? -4.926 -8.387 0.452 1.00 96.19 83 VAL A O 1
ATOM 683 N N . ILE A 1 84 ? -4.376 -6.458 -0.577 1.00 96.81 84 ILE A N 1
ATOM 684 C CA . ILE A 1 84 ? -5.112 -6.688 -1.814 1.00 96.81 84 ILE A CA 1
ATOM 685 C C . ILE A 1 84 ? -4.103 -6.861 -2.942 1.00 96.81 84 ILE A C 1
ATOM 687 O O . ILE A 1 84 ? -3.305 -5.956 -3.200 1.00 96.81 84 ILE A O 1
ATOM 691 N N . ASP A 1 85 ? -4.146 -8.015 -3.608 1.00 96.56 85 ASP A N 1
ATOM 692 C CA . ASP A 1 85 ? -3.406 -8.209 -4.850 1.00 96.56 85 ASP A CA 1
ATOM 693 C C . ASP A 1 85 ? -4.055 -7.372 -5.951 1.00 96.56 85 ASP A C 1
ATOM 695 O O . ASP A 1 85 ? -5.212 -7.585 -6.314 1.00 96.56 85 ASP A O 1
ATOM 699 N N . THR A 1 86 ? -3.308 -6.418 -6.492 1.00 96.19 86 THR A N 1
ATOM 700 C CA . THR A 1 86 ? -3.763 -5.583 -7.607 1.00 96.19 86 THR A CA 1
ATOM 701 C C . THR A 1 86 ? -3.000 -5.885 -8.886 1.00 96.19 86 THR A C 1
ATOM 703 O O . THR A 1 86 ? -2.884 -5.006 -9.735 1.00 96.19 86 THR A O 1
ATOM 706 N N . SER A 1 87 ? -2.445 -7.090 -9.042 1.00 96.44 87 SER A N 1
ATOM 707 C CA . SER A 1 87 ? -1.719 -7.525 -10.240 1.00 96.44 87 SER A CA 1
ATOM 708 C C . SER A 1 87 ? -2.578 -7.471 -11.510 1.00 96.44 87 SER A C 1
ATOM 710 O O . SER A 1 87 ? -2.066 -7.125 -12.574 1.00 96.44 87 SER A O 1
ATOM 712 N N . SER A 1 88 ? -3.892 -7.695 -11.401 1.00 94.00 88 SER A N 1
ATOM 713 C CA . SER A 1 88 ? -4.856 -7.609 -12.508 1.00 94.00 88 SER A CA 1
ATOM 714 C C . SER A 1 88 ? -6.224 -7.097 -12.039 1.00 94.00 88 SER A C 1
ATOM 716 O O . SER A 1 88 ? -6.513 -7.081 -10.849 1.00 94.00 88 SER A O 1
ATOM 718 N N . GLU A 1 89 ? -7.109 -6.711 -12.960 1.00 88.50 89 GLU A N 1
ATOM 719 C CA . GLU A 1 89 ? -8.493 -6.339 -12.602 1.00 88.50 89 GLU A CA 1
ATOM 720 C C . GLU A 1 89 ? -9.275 -7.504 -11.978 1.00 88.50 89 GLU A C 1
ATOM 722 O O . GLU A 1 89 ? -10.171 -7.292 -11.171 1.00 88.50 89 GLU A O 1
ATOM 727 N N . SER A 1 90 ? -8.914 -8.745 -12.314 1.00 90.56 90 SER A N 1
ATOM 728 C CA . SER A 1 90 ? -9.513 -9.951 -11.739 1.00 90.56 90 SER A CA 1
ATOM 729 C C . SER A 1 90 ? -8.899 -10.384 -10.405 1.00 90.56 90 SER A C 1
ATOM 731 O O . SER A 1 90 ? -9.425 -11.304 -9.783 1.00 90.56 90 SER A O 1
ATOM 733 N N . SER A 1 91 ? -7.781 -9.788 -9.969 1.00 89.19 91 SER A N 1
ATOM 734 C CA . SER A 1 91 ? -7.097 -10.210 -8.735 1.00 89.19 91 SER A CA 1
ATOM 735 C C . SER A 1 91 ? -7.718 -9.626 -7.465 1.00 89.19 91 SER A C 1
ATOM 737 O O . SER A 1 91 ? -7.378 -10.069 -6.369 1.00 89.19 91 SER A O 1
ATOM 739 N N . TYR A 1 92 ? -8.637 -8.663 -7.591 1.00 90.56 92 TYR A N 1
ATOM 740 C CA . TYR A 1 92 ? -9.314 -8.047 -6.455 1.00 90.56 92 TYR A CA 1
ATOM 741 C C . TYR A 1 92 ? -10.822 -7.905 -6.668 1.00 90.56 92 TYR A C 1
ATOM 743 O O . TYR A 1 92 ? -11.307 -7.755 -7.785 1.00 90.56 92 TYR A O 1
ATOM 751 N N . ASP A 1 93 ? -11.561 -7.906 -5.558 1.00 92.12 93 ASP A N 1
ATOM 752 C CA . ASP A 1 93 ? -12.979 -7.550 -5.508 1.00 92.12 93 ASP A CA 1
ATOM 753 C C . ASP A 1 93 ? -13.142 -6.326 -4.598 1.00 92.12 93 ASP A C 1
ATOM 755 O O . ASP A 1 93 ? -12.797 -6.363 -3.413 1.00 92.12 93 ASP A O 1
ATOM 759 N N . MET A 1 94 ? -13.671 -5.231 -5.151 1.00 93.81 94 MET A N 1
ATOM 760 C CA . MET A 1 94 ? -13.911 -3.993 -4.404 1.00 93.81 94 MET A CA 1
ATOM 761 C C . MET A 1 94 ? -14.854 -4.195 -3.216 1.00 93.81 94 MET A C 1
ATOM 763 O O . MET A 1 94 ? -14.698 -3.507 -2.207 1.00 93.81 94 MET A O 1
ATOM 767 N N . LYS A 1 95 ? -15.758 -5.181 -3.272 1.00 94.44 95 LYS A N 1
ATOM 768 C CA . LYS A 1 95 ? -16.647 -5.499 -2.148 1.00 94.44 95 LYS A CA 1
ATOM 769 C C . LYS A 1 95 ? -15.879 -5.920 -0.904 1.00 94.44 95 LYS A C 1
ATOM 771 O O . LYS A 1 95 ? -16.273 -5.563 0.198 1.00 94.44 95 LYS A O 1
ATOM 776 N N . VAL A 1 96 ? -14.746 -6.607 -1.060 1.00 93.25 96 VAL A N 1
ATOM 777 C CA . VAL A 1 96 ? -13.897 -6.993 0.079 1.00 93.25 96 VAL A CA 1
ATOM 778 C C . VAL A 1 96 ? -13.365 -5.752 0.798 1.00 93.25 96 VAL A C 1
ATOM 780 O O . VAL A 1 96 ? -13.320 -5.719 2.029 1.00 93.25 96 VAL A O 1
ATOM 783 N N . ILE A 1 97 ? -12.987 -4.716 0.041 1.00 94.75 97 ILE A N 1
ATOM 784 C CA . ILE A 1 97 ? -12.531 -3.437 0.595 1.00 94.75 97 ILE A CA 1
ATOM 785 C C . ILE A 1 97 ? -13.692 -2.713 1.281 1.00 94.75 97 ILE A C 1
ATOM 787 O O . ILE A 1 97 ? -13.530 -2.252 2.409 1.00 94.75 97 ILE A O 1
ATOM 791 N N . GLU A 1 98 ? -14.858 -2.640 0.641 1.00 95.25 98 GLU A N 1
ATOM 792 C CA . GLU A 1 98 ? -16.059 -2.006 1.202 1.00 95.25 98 GLU A CA 1
ATOM 793 C C . GLU A 1 98 ? -16.482 -2.671 2.519 1.00 95.25 98 GLU A C 1
ATOM 795 O O . GLU A 1 98 ? -16.558 -2.009 3.556 1.00 95.25 98 GLU A O 1
ATOM 800 N N . GLU A 1 99 ? -16.629 -3.996 2.530 1.00 94.88 99 GLU A N 1
ATOM 801 C CA . GLU A 1 99 ? -16.945 -4.775 3.730 1.00 94.88 99 GLU A CA 1
ATOM 802 C C . GLU A 1 99 ? -15.887 -4.577 4.825 1.00 94.88 99 GLU A C 1
ATOM 804 O O . GLU A 1 99 ? -16.209 -4.411 6.011 1.00 94.88 99 GLU A O 1
ATOM 809 N N . TYR A 1 100 ? -14.605 -4.552 4.444 1.00 94.88 100 TYR A N 1
ATOM 810 C CA . TYR A 1 100 ? -13.519 -4.257 5.370 1.00 94.88 100 TYR A CA 1
ATOM 811 C C . TYR A 1 100 ? -13.547 -2.824 5.893 1.00 94.88 100 TYR A C 1
ATOM 813 O O . TYR A 1 100 ? -13.011 -2.621 6.974 1.00 94.88 100 TYR A O 1
ATOM 821 N N . LEU A 1 101 ? -14.147 -1.846 5.211 1.00 93.00 101 LEU A N 1
ATOM 822 C CA . LEU A 1 101 ? -14.297 -0.463 5.685 1.00 93.00 101 LEU A CA 1
ATOM 823 C C . LEU A 1 101 ? -15.583 -0.244 6.501 1.00 93.00 101 LEU A C 1
ATOM 825 O O . LEU A 1 101 ? -15.644 0.682 7.317 1.00 93.00 101 LEU A O 1
ATOM 829 N N . GLU A 1 102 ? -16.578 -1.119 6.369 1.00 91.12 102 GLU A N 1
ATOM 830 C CA . GLU A 1 102 ? -17.858 -1.024 7.084 1.00 91.12 102 GLU A CA 1
ATOM 831 C C . GLU A 1 102 ? -17.891 -1.766 8.431 1.00 91.12 102 GLU A C 1
ATOM 833 O O . GLU A 1 102 ? -18.595 -1.333 9.344 1.00 91.12 102 GLU A O 1
ATOM 838 N N . LYS A 1 103 ? -17.094 -2.834 8.615 1.00 83.00 103 LYS A N 1
ATOM 839 C CA . LYS A 1 103 ? -16.999 -3.596 9.890 1.00 83.00 103 LYS A CA 1
ATOM 840 C C . LYS A 1 103 ? -16.803 -2.691 11.118 1.00 83.00 103 LYS A C 1
ATOM 842 O O . LYS A 1 103 ? -15.777 -2.037 11.208 1.00 83.00 103 LYS A O 1
ATOM 847 N N . LYS A 1 104 ? -17.760 -2.596 12.037 1.00 65.38 104 LYS A N 1
ATOM 848 C CA . LYS A 1 104 ? -17.668 -1.664 13.179 1.00 65.38 104 LYS A CA 1
ATOM 849 C C . LYS A 1 104 ? -16.563 -2.011 14.170 1.00 65.38 104 LYS A C 1
ATOM 851 O O . LYS A 1 104 ? -16.396 -3.218 14.442 1.00 65.38 104 LYS A O 1
#

Radius of gyration: 15.6 Å; chains: 1; bounding box: 36×26×41 Å

Sequence (104 aa):
MKKSVIIDTPCYYEDSLKNGIRIAENSGANYRYIECRVEDYSIIEDRIYSRDRLVSQIEDTTIKRFKNALDKSVKPKNGNYIVIDTSSESSYDMKVIEEYLEKK

pLDDT: mean 93.31, std 5.62, range [55.72, 97.88]